Protein AF-A0A7W6FQC4-F1 (afdb_monomer_lite)

Secondary structure (DSSP, 8-state):
---------SSSS--HHHHHHHHHHHHHHHHHHHHHHHHT-SSHHHHHHHHHHHHHHHHHHHHHHHHHHHHHHHHHHTT-------------PPPP------------

Structure (mmCIF, N/CA/C/O backbone):
data_AF-A0A7W6FQC4-F1
#
_entry.id   AF-A0A7W6FQC4-F1
#
loop_
_atom_site.group_PDB
_atom_site.id
_atom_site.type_symbol
_atom_site.label_atom_id
_atom_site.label_alt_id
_atom_site.label_comp_id
_atom_site.label_asym_id
_atom_site.label_entity_id
_atom_site.label_seq_id
_atom_site.pdbx_PDB_ins_code
_atom_site.Cartn_x
_atom_site.Cartn_y
_atom_site.Cartn_z
_atom_site.occupancy
_atom_site.B_iso_or_equiv
_atom_site.auth_seq_id
_atom_site.auth_comp_id
_atom_site.auth_asym_id
_atom_site.auth_atom_id
_atom_site.pdbx_PDB_model_num
ATOM 1 N N . MET A 1 1 ? 23.935 5.008 31.920 1.00 37.59 1 MET A N 1
ATOM 2 C CA . MET A 1 1 ? 23.423 4.646 30.584 1.00 37.59 1 MET A CA 1
ATOM 3 C C . MET A 1 1 ? 21.930 4.906 30.594 1.00 37.59 1 MET A C 1
ATOM 5 O O . MET A 1 1 ? 21.218 4.186 31.278 1.00 37.59 1 MET A O 1
ATOM 9 N N . ALA A 1 2 ? 21.489 6.002 29.978 1.00 37.31 2 ALA A N 1
ATOM 10 C CA . ALA A 1 2 ? 20.084 6.397 29.945 1.00 37.31 2 ALA A CA 1
ATOM 11 C C . ALA A 1 2 ? 19.441 5.814 28.682 1.00 37.31 2 ALA A C 1
ATOM 13 O O . ALA A 1 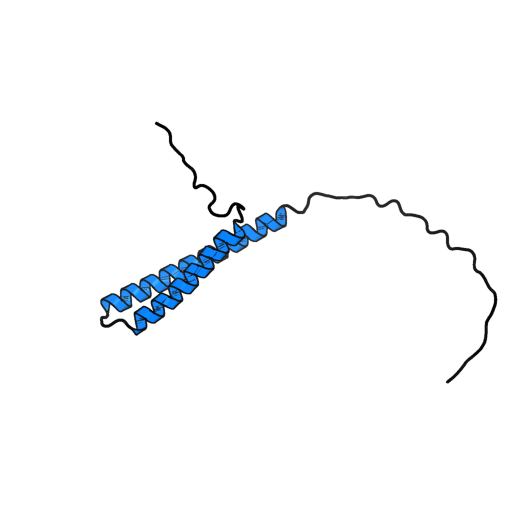2 ? 19.875 6.122 27.574 1.00 37.31 2 ALA A O 1
ATOM 14 N N . THR A 1 3 ? 18.451 4.944 28.851 1.00 44.88 3 THR A N 1
ATOM 15 C CA . THR A 1 3 ? 17.607 4.440 27.768 1.00 44.88 3 THR A CA 1
ATOM 16 C C . THR A 1 3 ? 16.222 5.065 27.866 1.00 44.88 3 THR A C 1
ATOM 18 O O . THR A 1 3 ? 15.688 5.219 28.960 1.00 44.88 3 THR A O 1
ATOM 21 N N . GLN A 1 4 ? 15.650 5.309 26.683 1.00 39.50 4 GLN A N 1
ATOM 22 C CA . GLN A 1 4 ? 14.265 5.698 26.385 1.00 39.50 4 GLN A CA 1
ATOM 23 C C . GLN A 1 4 ? 14.001 7.203 26.325 1.00 39.50 4 GLN A C 1
ATOM 25 O O . GLN A 1 4 ? 13.440 7.812 27.227 1.00 39.50 4 GLN A O 1
ATOM 30 N N . GLN A 1 5 ? 14.317 7.771 25.162 1.00 40.81 5 GLN A N 1
ATOM 31 C CA . GLN A 1 5 ? 13.566 8.897 24.625 1.00 40.81 5 GLN A CA 1
ATOM 32 C C . GLN A 1 5 ? 12.431 8.293 23.791 1.00 40.81 5 GLN A C 1
ATOM 34 O O . GLN A 1 5 ? 12.594 7.981 22.612 1.00 40.81 5 GLN A O 1
ATOM 39 N N . THR A 1 6 ? 11.317 7.996 24.46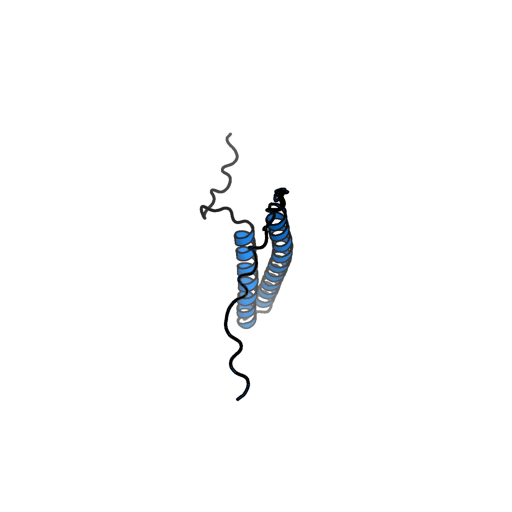0 1.00 46.59 6 THR A N 1
ATOM 40 C CA . THR A 1 6 ? 10.057 7.628 23.812 1.00 46.59 6 THR A CA 1
ATOM 41 C C . THR A 1 6 ? 9.670 8.744 22.849 1.00 46.59 6 THR A C 1
ATOM 43 O O . THR A 1 6 ? 9.804 9.926 23.170 1.00 46.59 6 THR A O 1
ATOM 46 N N . GLY A 1 7 ? 9.285 8.355 21.631 1.00 47.84 7 GLY A N 1
ATOM 47 C CA . GLY A 1 7 ? 8.974 9.260 20.532 1.00 47.84 7 GLY A CA 1
ATOM 48 C C . GLY A 1 7 ? 8.077 10.399 20.996 1.00 47.84 7 GLY A C 1
ATOM 49 O O . GLY A 1 7 ? 6.926 10.184 21.363 1.00 47.84 7 GLY A O 1
ATOM 50 N N . GLN A 1 8 ? 8.636 11.607 21.007 1.00 44.69 8 GLN A N 1
ATOM 51 C CA . GLN A 1 8 ? 7.890 12.824 21.281 1.00 44.69 8 GLN A CA 1
ATOM 52 C C . GLN A 1 8 ? 6.719 12.894 20.298 1.00 44.69 8 GLN A C 1
ATOM 54 O O . GLN A 1 8 ? 6.925 12.830 19.083 1.00 44.69 8 GLN A O 1
ATOM 59 N N . ALA A 1 9 ? 5.503 12.982 20.841 1.00 51.44 9 ALA A N 1
ATOM 60 C CA . ALA A 1 9 ? 4.258 13.085 20.095 1.00 51.44 9 ALA A CA 1
ATOM 61 C C . ALA A 1 9 ? 4.359 14.218 19.061 1.00 51.44 9 ALA A C 1
ATOM 63 O O . ALA A 1 9 ? 4.399 15.395 19.416 1.00 51.44 9 ALA A O 1
ATOM 64 N N . ARG A 1 10 ? 4.428 13.861 17.773 1.00 56.66 10 ARG A N 1
ATOM 65 C CA . ARG A 1 10 ? 4.610 14.817 16.669 1.00 56.66 10 ARG A CA 1
ATOM 66 C C . ARG A 1 10 ? 3.355 15.639 16.341 1.00 56.66 10 ARG A C 1
ATOM 68 O O . ARG A 1 10 ? 3.434 16.506 15.481 1.00 56.66 10 ARG A O 1
ATOM 75 N N . THR A 1 11 ? 2.234 15.418 17.028 1.00 55.06 11 THR A N 1
ATOM 76 C CA . THR A 1 11 ? 0.935 16.040 16.707 1.00 55.06 11 THR A CA 1
ATOM 77 C C . THR A 1 11 ? 0.233 16.704 17.897 1.00 55.06 11 THR A C 1
ATOM 79 O O . THR A 1 11 ? -0.785 17.355 17.703 1.00 55.06 11 THR A O 1
ATOM 82 N N . GLY A 1 12 ? 0.754 16.596 19.128 1.00 50.06 12 GLY A N 1
ATOM 83 C CA . GLY A 1 12 ? 0.171 17.258 20.310 1.00 50.06 12 GLY A CA 1
ATOM 84 C C . GLY A 1 12 ? -1.184 16.708 20.791 1.00 50.06 12 GLY A C 1
ATOM 85 O O . GLY A 1 12 ? -1.676 17.134 21.831 1.00 50.06 12 GLY A O 1
ATOM 86 N N . THR A 1 13 ? -1.774 15.731 20.104 1.00 51.31 13 THR A N 1
ATOM 87 C CA . THR A 1 13 ? -2.943 14.968 20.564 1.00 51.31 13 THR A CA 1
ATOM 88 C C . THR A 1 13 ? -2.713 13.514 20.175 1.00 51.31 13 THR A C 1
ATOM 90 O O . THR A 1 13 ? -2.528 13.212 18.999 1.00 51.31 13 THR A O 1
ATOM 93 N N . HIS A 1 14 ? -2.620 12.624 21.164 1.00 62.94 14 HIS A N 1
ATOM 94 C CA . HIS A 1 14 ? -2.482 11.190 20.918 1.00 62.94 14 HIS A CA 1
ATOM 95 C C . HIS A 1 14 ? -3.855 10.642 20.524 1.00 62.94 14 HIS A C 1
ATOM 97 O O . HIS A 1 14 ? -4.641 10.255 21.386 1.00 62.94 14 HIS A O 1
ATOM 103 N N . ASP A 1 15 ? -4.144 10.653 19.226 1.00 85.06 15 ASP A N 1
ATOM 104 C CA . ASP A 1 15 ? -5.320 10.013 18.649 1.00 85.06 15 ASP A CA 1
ATOM 105 C C . ASP A 1 15 ? -4.863 8.730 17.946 1.00 85.06 15 ASP A C 1
ATOM 107 O O . ASP A 1 15 ? -4.392 8.726 16.807 1.00 85.06 15 ASP A O 1
ATOM 111 N N . GLN A 1 16 ? -4.964 7.623 18.681 1.00 88.44 16 GLN A N 1
ATOM 112 C CA . GLN A 1 16 ? -4.562 6.312 18.186 1.00 88.44 16 GLN A CA 1
ATOM 113 C C . GLN A 1 16 ? -5.401 5.894 16.971 1.00 88.44 16 GLN A C 1
ATOM 115 O O . GLN A 1 16 ? -4.891 5.237 16.062 1.00 88.44 16 GLN A O 1
ATOM 120 N N . THR A 1 17 ? -6.677 6.281 16.941 1.00 92.50 17 THR A N 1
ATOM 121 C CA . THR A 1 17 ? -7.580 6.015 15.822 1.00 92.50 17 THR A CA 1
ATOM 122 C C . THR A 1 17 ? -7.100 6.759 14.576 1.00 92.50 17 THR A C 1
ATOM 124 O O . THR A 1 17 ? -6.940 6.136 13.522 1.00 92.50 17 THR A O 1
ATOM 127 N N . TYR A 1 18 ? -6.770 8.045 14.696 1.00 92.69 18 TYR A N 1
ATOM 128 C CA . TYR A 1 18 ? -6.190 8.851 13.621 1.00 92.69 18 TYR A CA 1
ATOM 129 C C . TYR A 1 18 ? -4.867 8.277 13.101 1.00 92.69 18 TYR A C 1
ATOM 131 O O . TYR A 1 18 ? -4.677 8.163 11.884 1.00 92.69 18 TYR A O 1
ATOM 139 N N . ASP A 1 19 ? -3.961 7.878 13.995 1.00 93.44 19 ASP A N 1
ATOM 140 C CA . ASP A 1 19 ? -2.666 7.309 13.611 1.00 93.44 19 ASP A CA 1
ATOM 141 C C . ASP A 1 19 ? -2.847 6.019 12.795 1.00 93.44 19 ASP A C 1
ATOM 143 O O . ASP A 1 19 ? -2.216 5.831 11.749 1.00 93.44 19 ASP A O 1
ATOM 147 N N . VAL A 1 20 ? -3.763 5.142 13.218 1.00 96.06 20 VAL A N 1
ATOM 148 C CA . VAL A 1 20 ? -4.065 3.897 12.498 1.00 96.06 20 VAL A CA 1
ATOM 149 C C . VAL A 1 20 ? -4.749 4.178 11.159 1.00 96.06 20 VAL A C 1
ATOM 151 O O . VAL A 1 20 ? -4.386 3.559 10.154 1.00 96.06 20 VAL A O 1
ATOM 154 N N . VAL A 1 21 ? -5.693 5.124 11.102 1.00 96.81 21 VAL A N 1
ATOM 155 C CA . VAL A 1 21 ? -6.320 5.561 9.841 1.00 96.81 21 VAL A CA 1
ATOM 156 C C . VAL A 1 21 ? -5.266 6.084 8.866 1.00 96.81 21 VAL A C 1
ATOM 158 O O . VAL A 1 21 ? -5.272 5.693 7.697 1.00 96.81 21 VAL A O 1
ATOM 161 N N . SER A 1 22 ? -4.323 6.895 9.347 1.00 97.06 22 SER A N 1
ATOM 162 C CA . SER A 1 22 ? -3.229 7.442 8.537 1.00 97.06 22 SER A CA 1
ATOM 163 C C . SER A 1 22 ? -2.355 6.333 7.944 1.00 97.06 22 SER A C 1
ATOM 165 O O . SER A 1 22 ? -2.039 6.359 6.753 1.00 97.06 22 SER A O 1
ATOM 167 N N . VAL A 1 23 ? -2.015 5.309 8.734 1.00 98.00 23 VAL A N 1
ATOM 168 C CA . VAL A 1 23 ? -1.266 4.139 8.243 1.00 98.00 23 VAL A CA 1
ATOM 169 C C . VAL A 1 23 ? -2.055 3.370 7.181 1.00 98.00 23 VAL A C 1
ATOM 171 O O . VAL A 1 23 ? -1.494 3.036 6.138 1.00 98.00 23 VAL A O 1
ATOM 174 N N . VAL A 1 24 ? -3.348 3.105 7.408 1.00 98.56 24 VAL A N 1
ATOM 175 C CA . VAL A 1 24 ? -4.199 2.397 6.432 1.00 98.56 24 VAL A CA 1
ATOM 176 C C . VAL A 1 24 ? -4.281 3.172 5.120 1.00 98.56 24 VAL A C 1
ATOM 178 O O . VAL A 1 24 ? -4.125 2.579 4.054 1.00 98.56 24 VAL A O 1
ATOM 181 N N . TYR A 1 25 ? -4.484 4.487 5.191 1.00 98.31 25 TYR A N 1
ATOM 182 C CA . TYR A 1 25 ? -4.521 5.355 4.019 1.00 98.31 25 TYR A CA 1
ATOM 183 C C . TYR A 1 25 ? -3.215 5.278 3.218 1.00 98.31 25 TYR A C 1
ATOM 185 O O . TYR A 1 25 ? -3.239 4.980 2.023 1.00 98.31 25 TYR A O 1
ATOM 193 N N . HIS A 1 26 ? -2.068 5.476 3.873 1.00 98.44 26 HIS A N 1
ATOM 194 C CA . HIS A 1 26 ? -0.773 5.450 3.193 1.00 98.44 26 HIS A CA 1
ATOM 195 C C . HIS A 1 26 ? -0.422 4.076 2.628 1.00 98.44 26 HIS A C 1
ATOM 197 O O . HIS A 1 26 ? 0.212 4.006 1.577 1.00 98.44 26 HIS A O 1
ATOM 203 N N . ALA A 1 27 ? -0.857 2.996 3.276 1.00 98.69 27 ALA A N 1
ATOM 204 C CA . ALA A 1 27 ? -0.683 1.653 2.747 1.00 98.69 27 ALA A CA 1
ATOM 205 C C . ALA A 1 27 ? -1.498 1.449 1.459 1.00 98.69 27 ALA A C 1
ATOM 207 O O . ALA A 1 27 ? -0.965 0.997 0.449 1.00 98.69 27 ALA A O 1
ATOM 208 N N . LEU A 1 28 ? -2.769 1.860 1.439 1.00 98.62 28 LEU A N 1
ATOM 209 C CA . LEU A 1 28 ? -3.600 1.763 0.233 1.00 98.62 28 LEU A CA 1
ATOM 210 C C . LEU A 1 28 ? -3.059 2.630 -0.912 1.00 98.62 28 LEU A C 1
ATOM 212 O O . LEU A 1 28 ? -2.924 2.135 -2.030 1.00 98.62 28 LEU A O 1
ATOM 216 N N . GLN A 1 29 ? -2.662 3.872 -0.622 1.00 98.69 29 GLN A N 1
ATOM 217 C CA . GLN A 1 29 ? -2.017 4.754 -1.601 1.00 98.69 29 GLN A CA 1
ATOM 218 C C . GLN A 1 29 ? -0.682 4.168 -2.094 1.00 98.69 29 GLN A C 1
ATOM 220 O O . GLN A 1 29 ? -0.343 4.253 -3.271 1.00 98.69 29 GLN A O 1
ATOM 225 N N . GLY A 1 30 ? 0.088 3.536 -1.205 1.00 98.56 30 GLY A N 1
ATOM 226 C CA . GLY A 1 30 ? 1.318 2.836 -1.562 1.00 98.56 30 GLY A CA 1
ATOM 227 C C . GLY A 1 30 ? 1.065 1.673 -2.519 1.00 98.56 30 GLY A C 1
ATOM 228 O O . GLY A 1 30 ? 1.812 1.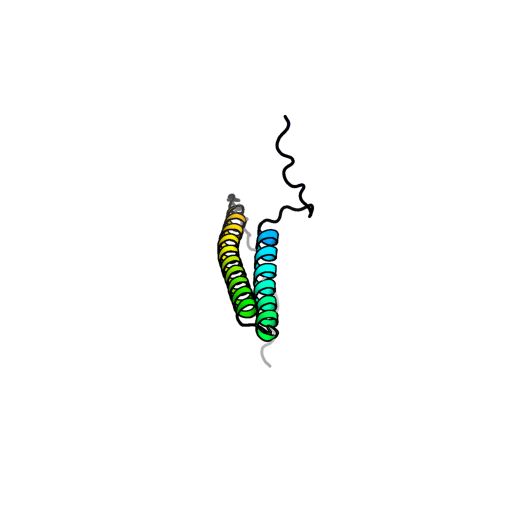506 -3.482 1.00 98.56 30 GLY A O 1
ATOM 229 N N . ALA A 1 31 ? 0.003 0.896 -2.291 1.00 98.69 31 ALA A N 1
ATOM 230 C CA . ALA A 1 31 ? -0.388 -0.195 -3.178 1.00 98.69 31 ALA A CA 1
ATOM 231 C C . ALA A 1 31 ? -0.800 0.310 -4.569 1.00 98.69 31 ALA A C 1
ATOM 233 O O . ALA A 1 31 ? -0.404 -0.300 -5.560 1.00 98.69 31 ALA A O 1
ATOM 234 N N . GLU A 1 32 ? -1.552 1.413 -4.643 1.00 98.50 32 GLU A N 1
ATOM 235 C CA . GLU A 1 32 ? -1.926 2.077 -5.900 1.00 98.50 32 GLU A CA 1
ATOM 236 C C . GLU A 1 32 ? -0.690 2.562 -6.667 1.00 98.50 32 GLU A C 1
ATOM 238 O O . GLU A 1 32 ? -0.505 2.186 -7.821 1.00 98.50 32 GLU A O 1
ATOM 243 N N . ASN A 1 33 ? 0.222 3.276 -6.001 1.00 98.50 33 ASN A N 1
ATOM 244 C CA . ASN A 1 33 ? 1.473 3.729 -6.616 1.00 98.50 33 ASN A CA 1
ATOM 245 C C . ASN A 1 33 ? 2.313 2.560 -7.152 1.00 98.50 33 ASN A C 1
ATOM 247 O O . ASN A 1 33 ? 2.900 2.657 -8.226 1.00 98.50 33 ASN A O 1
ATOM 251 N N . CYS A 1 34 ? 2.361 1.439 -6.423 1.00 98.56 34 CYS A N 1
ATOM 252 C CA . CYS A 1 34 ? 3.069 0.249 -6.890 1.00 98.56 34 CYS A CA 1
ATOM 253 C C . CYS A 1 34 ? 2.443 -0.344 -8.160 1.00 98.56 34 CYS A C 1
ATOM 255 O O . CYS A 1 34 ? 3.184 -0.897 -8.961 1.00 98.56 34 CYS A O 1
ATOM 257 N N . GLN A 1 35 ? 1.123 -0.232 -8.370 1.00 98.06 35 GLN A N 1
ATOM 258 C CA . GLN A 1 35 ? 0.506 -0.662 -9.632 1.00 98.06 35 GLN A CA 1
ATOM 259 C C . GLN A 1 35 ? 0.975 0.201 -10.806 1.00 98.06 35 GLN A C 1
ATOM 261 O O . GLN A 1 35 ? 1.383 -0.359 -11.815 1.00 98.06 35 GLN A O 1
ATOM 266 N N . THR A 1 36 ? 1.028 1.527 -10.645 1.00 98.38 36 THR A N 1
ATOM 267 C CA . THR A 1 36 ? 1.590 2.419 -11.675 1.00 98.38 36 THR A CA 1
ATOM 268 C C . THR A 1 36 ? 3.021 2.015 -12.034 1.00 98.38 36 THR A C 1
ATOM 270 O O . THR A 1 36 ? 3.370 1.917 -13.203 1.00 98.38 36 THR A O 1
ATOM 273 N N . TYR A 1 37 ? 3.847 1.685 -11.035 1.00 98.38 37 TYR A N 1
ATOM 274 C CA . TYR A 1 37 ? 5.212 1.219 -11.292 1.00 98.38 37 TYR A CA 1
ATOM 275 C C . TYR A 1 37 ? 5.274 -0.164 -11.948 1.00 98.38 37 TYR A C 1
ATOM 277 O O . TYR A 1 37 ? 6.205 -0.422 -12.708 1.00 98.38 37 TYR A O 1
ATOM 285 N N . CYS A 1 38 ? 4.315 -1.058 -11.679 1.00 98.06 38 CYS A N 1
ATOM 286 C CA . CYS A 1 38 ? 4.198 -2.318 -12.414 1.00 98.06 38 CYS A CA 1
ATOM 287 C C . CYS A 1 38 ? 3.932 -2.076 -13.902 1.00 98.06 38 CYS A C 1
ATOM 289 O O . CYS A 1 38 ? 4.530 -2.766 -14.727 1.00 98.06 38 CYS A O 1
ATOM 291 N N . ASP A 1 39 ? 3.055 -1.124 -14.224 1.00 97.62 39 ASP A N 1
ATOM 292 C CA . ASP A 1 39 ? 2.685 -0.787 -15.602 1.00 97.62 39 ASP A CA 1
ATOM 293 C C . ASP 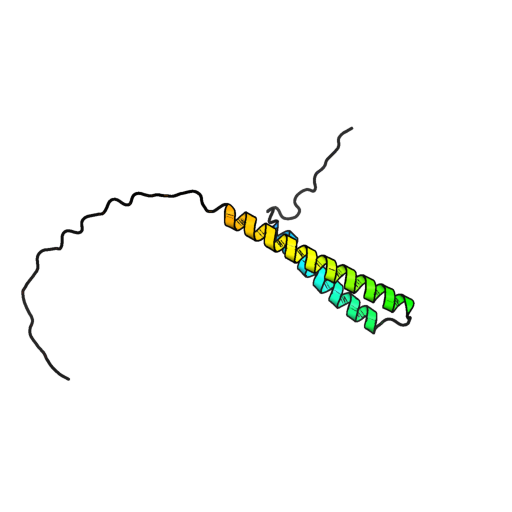A 1 39 ? 3.860 -0.150 -16.365 1.00 97.62 39 ASP A C 1
ATOM 295 O O . ASP A 1 39 ? 4.063 -0.439 -17.545 1.00 97.62 39 ASP A O 1
ATOM 299 N N . ASP A 1 40 ? 4.678 0.644 -15.669 1.00 98.31 40 ASP A N 1
ATOM 300 C CA . ASP A 1 40 ? 5.864 1.307 -16.226 1.00 98.31 40 ASP A CA 1
ATOM 301 C C . ASP A 1 40 ? 7.128 0.417 -16.239 1.00 98.31 40 ASP A C 1
ATOM 303 O O . ASP A 1 40 ? 8.182 0.827 -16.733 1.00 98.31 40 ASP A O 1
ATOM 307 N N . ALA A 1 41 ? 7.079 -0.794 -15.676 1.00 98.25 41 ALA A N 1
ATOM 308 C CA . ALA A 1 41 ? 8.264 -1.632 -15.508 1.00 98.25 41 ALA A CA 1
ATOM 309 C C . ALA A 1 41 ? 8.795 -2.189 -16.845 1.00 98.25 41 ALA A C 1
ATOM 311 O O . ALA A 1 41 ? 8.146 -2.990 -17.513 1.00 98.25 41 ALA A O 1
ATOM 312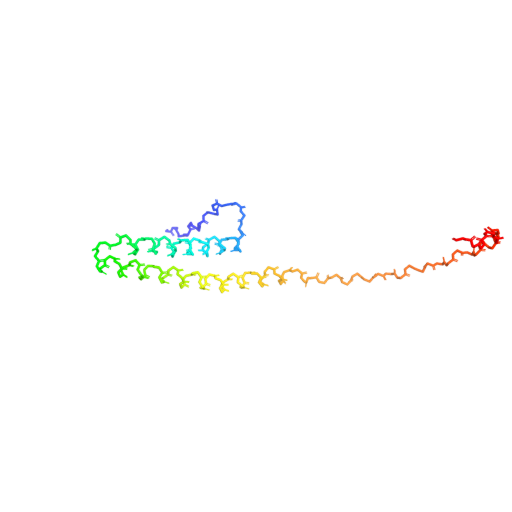 N N . GLU A 1 42 ? 10.047 -1.859 -17.181 1.00 98.25 42 GLU A N 1
ATOM 313 C CA . GLU A 1 42 ? 10.714 -2.348 -18.402 1.00 98.25 42 GLU A CA 1
ATOM 314 C C . GLU A 1 42 ? 11.186 -3.810 -18.309 1.00 98.25 42 GLU A C 1
ATOM 316 O O . GLU A 1 42 ? 11.455 -4.450 -19.327 1.00 98.25 42 GLU A O 1
ATOM 321 N N . THR A 1 43 ? 11.326 -4.347 -17.092 1.00 98.56 43 THR A N 1
ATOM 322 C CA . THR A 1 43 ? 11.837 -5.704 -16.857 1.00 98.56 43 THR A CA 1
ATOM 323 C C . THR A 1 43 ? 10.905 -6.519 -15.974 1.00 98.56 43 THR A C 1
ATOM 325 O O . THR A 1 43 ? 10.253 -6.006 -15.061 1.00 98.56 43 THR A O 1
ATOM 328 N N . ASP A 1 44 ? 10.902 -7.835 -16.194 1.00 98.19 44 ASP A N 1
ATOM 329 C CA . ASP A 1 44 ? 10.141 -8.770 -15.362 1.00 98.19 44 ASP A CA 1
ATOM 330 C C . ASP A 1 44 ? 10.594 -8.772 -13.897 1.00 98.19 44 ASP A C 1
ATOM 332 O O . ASP A 1 44 ? 9.786 -9.027 -13.005 1.00 98.19 44 ASP A O 1
ATOM 336 N N . GLU A 1 45 ? 11.872 -8.504 -13.626 1.00 98.50 45 GLU A N 1
ATOM 337 C CA . GLU A 1 45 ? 12.391 -8.433 -12.259 1.00 98.50 45 GLU A CA 1
ATOM 338 C C . GLU A 1 45 ? 11.820 -7.224 -11.510 1.00 98.50 45 GLU A C 1
ATOM 340 O O . GLU A 1 45 ? 11.289 -7.386 -10.408 1.00 98.50 45 GLU A O 1
ATOM 345 N N . ALA A 1 46 ? 11.849 -6.038 -12.129 1.00 98.50 46 ALA A N 1
ATOM 346 C CA . ALA A 1 46 ? 11.279 -4.825 -11.549 1.00 98.50 46 ALA A CA 1
ATOM 347 C C . ALA A 1 46 ? 9.766 -4.970 -11.332 1.00 98.50 46 ALA A C 1
ATOM 349 O O . ALA A 1 46 ? 9.272 -4.706 -10.234 1.00 98.50 46 ALA A O 1
ATOM 350 N N . ARG A 1 47 ? 9.043 -5.491 -12.332 1.00 98.69 47 ARG A N 1
ATOM 351 C CA . ARG A 1 47 ? 7.601 -5.752 -12.228 1.00 98.69 47 ARG A CA 1
ATOM 352 C C . ARG A 1 47 ? 7.270 -6.667 -11.049 1.00 98.69 47 ARG A C 1
ATOM 354 O O . ARG A 1 47 ? 6.411 -6.333 -10.240 1.00 98.69 47 ARG A O 1
ATOM 361 N N . ARG A 1 48 ? 7.991 -7.783 -10.889 1.00 98.69 48 ARG A N 1
ATOM 362 C CA . ARG A 1 48 ? 7.797 -8.708 -9.754 1.00 98.69 48 ARG A CA 1
ATOM 363 C C . ARG A 1 48 ? 8.074 -8.047 -8.408 1.00 98.69 48 ARG A C 1
ATOM 365 O O . ARG A 1 48 ? 7.380 -8.344 -7.439 1.00 98.69 48 ARG A O 1
ATOM 372 N N . PHE A 1 49 ? 9.081 -7.178 -8.327 1.00 98.69 49 PHE A N 1
ATOM 373 C CA . PHE A 1 49 ? 9.361 -6.422 -7.109 1.00 98.69 49 PHE A CA 1
ATOM 374 C C . PHE A 1 49 ? 8.205 -5.472 -6.758 1.00 98.69 49 PHE A C 1
ATOM 376 O O . PHE A 1 49 ? 7.758 -5.455 -5.611 1.00 98.69 49 PHE A O 1
ATOM 383 N N . PHE A 1 50 ? 7.665 -4.737 -7.733 1.00 98.69 50 PHE A N 1
ATOM 384 C CA . PHE A 1 50 ? 6.528 -3.838 -7.512 1.00 98.69 50 PHE A CA 1
ATOM 385 C C . PHE A 1 50 ? 5.231 -4.588 -7.189 1.00 98.69 50 PHE A C 1
ATOM 387 O O . PHE A 1 50 ? 4.486 -4.159 -6.309 1.00 98.69 50 PHE A O 1
ATOM 394 N N . GLU A 1 51 ? 4.993 -5.750 -7.802 1.00 98.69 51 GLU A N 1
ATOM 395 C CA . GLU A 1 51 ? 3.878 -6.638 -7.450 1.00 98.69 51 GLU A CA 1
ATOM 396 C C . GLU A 1 51 ? 3.973 -7.098 -5.985 1.00 98.69 51 GLU A C 1
ATOM 398 O O . GLU A 1 51 ? 2.989 -7.033 -5.242 1.00 98.69 51 GLU A O 1
ATOM 403 N N . GLN A 1 52 ? 5.165 -7.506 -5.536 1.00 98.75 52 GLN A N 1
ATOM 404 C CA . GLN A 1 52 ? 5.410 -7.882 -4.139 1.00 98.75 52 GLN A CA 1
ATOM 405 C C . GLN A 1 52 ? 5.218 -6.698 -3.188 1.00 98.75 52 GLN A C 1
ATOM 407 O O . GLN A 1 52 ? 4.589 -6.847 -2.139 1.00 98.75 52 GLN A O 1
ATOM 412 N N . ALA A 1 53 ? 5.721 -5.518 -3.558 1.00 98.62 53 ALA A N 1
ATOM 413 C CA . ALA A 1 53 ? 5.535 -4.301 -2.780 1.00 98.62 53 ALA A CA 1
ATOM 414 C C . ALA A 1 53 ? 4.045 -3.943 -2.660 1.00 98.62 53 ALA A C 1
ATOM 416 O O . ALA A 1 53 ? 3.566 -3.702 -1.552 1.00 98.62 53 ALA A O 1
ATOM 417 N N . ALA A 1 54 ? 3.289 -3.998 -3.760 1.00 98.75 54 ALA A N 1
ATOM 418 C CA . ALA A 1 54 ? 1.848 -3.765 -3.761 1.00 98.75 54 ALA A CA 1
ATOM 419 C C . ALA A 1 54 ? 1.114 -4.738 -2.829 1.00 98.75 54 ALA A C 1
ATOM 421 O O . ALA A 1 54 ? 0.239 -4.322 -2.067 1.00 98.75 54 ALA A O 1
ATOM 422 N N . GLN A 1 55 ? 1.485 -6.023 -2.853 1.00 98.81 55 GLN A N 1
ATOM 423 C CA . GLN A 1 55 ? 0.878 -7.023 -1.978 1.00 98.81 55 GLN A CA 1
ATOM 424 C C . GLN A 1 55 ? 1.184 -6.750 -0.501 1.00 98.81 55 GLN A C 1
ATOM 426 O O . GLN A 1 55 ? 0.267 -6.736 0.315 1.00 98.81 55 GLN A O 1
ATOM 431 N N . ALA A 1 56 ? 2.438 -6.444 -0.161 1.00 98.75 56 ALA A N 1
ATOM 432 C CA . ALA A 1 56 ? 2.821 -6.120 1.212 1.00 98.75 56 ALA A CA 1
ATOM 433 C C . ALA A 1 56 ? 2.065 -4.893 1.758 1.00 98.75 56 ALA A C 1
ATOM 435 O O . ALA A 1 56 ? 1.668 -4.869 2.925 1.00 98.75 56 ALA A O 1
ATOM 436 N N . GLN A 1 57 ? 1.823 -3.889 0.910 1.00 98.81 57 GLN A N 1
ATOM 437 C CA . GLN A 1 57 ? 1.020 -2.719 1.264 1.00 98.81 57 GLN A CA 1
ATOM 438 C C . GLN A 1 57 ? -0.459 -3.078 1.503 1.00 98.81 57 GLN A C 1
ATOM 440 O O . GLN A 1 57 ? -1.056 -2.611 2.474 1.00 98.81 57 GLN A O 1
ATOM 445 N N . ARG A 1 58 ? -1.051 -3.956 0.682 1.00 98.81 58 ARG A N 1
ATOM 446 C CA . ARG A 1 58 ? -2.425 -4.458 0.894 1.00 98.81 58 ARG A CA 1
ATOM 447 C C . ARG A 1 58 ? -2.548 -5.230 2.207 1.00 98.81 58 ARG A C 1
ATOM 449 O O . ARG A 1 58 ? -3.457 -4.957 2.989 1.00 98.81 58 ARG A O 1
ATOM 456 N N . ASP A 1 59 ? -1.591 -6.110 2.489 1.00 98.81 59 ASP A N 1
ATOM 457 C CA . ASP A 1 59 ? -1.556 -6.882 3.734 1.00 98.81 59 ASP A CA 1
ATOM 458 C C . ASP A 1 59 ? -1.437 -5.963 4.960 1.00 98.81 59 ASP A C 1
ATOM 460 O O . ASP A 1 59 ? -2.097 -6.174 5.984 1.00 98.81 59 ASP A O 1
ATOM 464 N N . LEU A 1 60 ? -0.620 -4.907 4.861 1.00 98.69 60 LEU A N 1
ATOM 465 C CA . LEU A 1 60 ? -0.505 -3.889 5.902 1.00 98.69 60 LEU A CA 1
ATOM 466 C C . LEU A 1 60 ? -1.824 -3.136 6.101 1.00 98.69 60 LEU A C 1
ATOM 468 O O . LEU A 1 60 ? -2.247 -2.956 7.244 1.00 98.69 60 LEU A O 1
ATOM 472 N N . ALA A 1 61 ? -2.494 -2.737 5.019 1.00 98.75 61 ALA A N 1
ATOM 473 C CA . ALA A 1 61 ? -3.782 -2.057 5.092 1.00 98.75 61 ALA A CA 1
ATOM 474 C C . ALA A 1 61 ? -4.847 -2.935 5.766 1.00 98.75 61 ALA A C 1
ATOM 476 O O . ALA A 1 61 ? -5.591 -2.457 6.623 1.00 98.75 61 ALA A O 1
ATOM 477 N N . ASP A 1 62 ? -4.905 -4.225 5.438 1.00 98.75 62 ASP A N 1
ATOM 478 C CA . ASP A 1 62 ? -5.880 -5.145 6.025 1.00 98.75 62 ASP A CA 1
ATOM 479 C C . ASP A 1 62 ? -5.621 -5.402 7.512 1.00 98.75 62 ASP A C 1
ATOM 481 O O . ASP A 1 62 ? -6.558 -5.372 8.318 1.00 98.75 62 ASP A O 1
ATOM 485 N N . ARG A 1 63 ? -4.354 -5.547 7.911 1.00 98.56 63 ARG A N 1
ATOM 486 C CA . ARG A 1 63 ? -3.969 -5.579 9.332 1.00 98.56 63 ARG A CA 1
ATOM 487 C C . ARG A 1 63 ? -4.319 -4.269 10.037 1.00 98.56 63 ARG A C 1
ATOM 489 O O . ARG A 1 63 ? -4.878 -4.300 11.131 1.00 98.56 63 ARG A O 1
ATOM 496 N N . GLY A 1 64 ? -4.063 -3.127 9.405 1.00 98.19 64 GLY A N 1
ATOM 497 C CA . GLY A 1 64 ? -4.424 -1.811 9.933 1.00 98.19 64 GLY A CA 1
ATOM 498 C C . GLY A 1 64 ? -5.931 -1.669 10.168 1.00 98.19 64 GLY A C 1
ATOM 499 O O . GLY A 1 64 ? -6.343 -1.226 11.236 1.00 98.19 64 GLY A O 1
ATOM 500 N N . LYS A 1 65 ? -6.776 -2.157 9.249 1.00 98.25 65 LYS A N 1
ATOM 501 C CA . LYS A 1 65 ? -8.242 -2.193 9.434 1.00 98.25 65 LYS A CA 1
ATOM 502 C C . LYS A 1 65 ? -8.662 -3.050 10.632 1.00 98.25 65 LYS A C 1
ATOM 504 O O . LYS A 1 65 ? -9.656 -2.739 11.285 1.00 98.25 65 LYS A O 1
ATOM 509 N N . GLN A 1 66 ? -7.951 -4.142 10.922 1.00 98.19 66 GLN A N 1
ATOM 510 C CA . GLN A 1 66 ? -8.229 -4.968 12.103 1.00 98.19 66 GLN A CA 1
ATOM 511 C C . GLN A 1 66 ? -7.882 -4.232 13.400 1.00 98.19 66 GLN A C 1
ATOM 513 O O . GLN A 1 66 ? -8.677 -4.270 14.338 1.00 98.19 66 GLN A O 1
ATOM 518 N N . VAL A 1 67 ? -6.746 -3.531 13.434 1.00 97.44 67 VAL A N 1
ATOM 519 C CA . VAL A 1 67 ? -6.348 -2.687 14.573 1.00 97.44 67 VAL A CA 1
ATOM 520 C C . VAL A 1 67 ? -7.339 -1.538 14.763 1.00 97.44 67 VAL A C 1
ATOM 522 O O . VAL A 1 67 ? -7.802 -1.318 15.875 1.00 97.44 67 VAL A O 1
ATOM 525 N N . LEU A 1 68 ? -7.765 -0.884 13.679 1.00 95.88 68 LEU A N 1
ATOM 526 C CA . LEU A 1 68 ? -8.746 0.202 13.727 1.00 95.88 68 LEU A CA 1
ATOM 527 C C . LEU A 1 68 ? -10.056 -0.238 14.391 1.00 95.88 68 LEU A C 1
ATOM 529 O O . LEU A 1 68 ? -10.594 0.460 15.245 1.00 95.88 68 LEU A O 1
ATOM 533 N N . LYS A 1 69 ? -10.545 -1.441 14.063 1.00 95.94 69 LYS A N 1
ATOM 534 C CA . LYS A 1 69 ? -11.726 -2.020 14.724 1.00 95.94 69 LYS A CA 1
ATOM 535 C C . LYS A 1 69 ? -11.539 -2.197 16.232 1.00 95.94 69 LYS A C 1
ATOM 537 O O . LYS A 1 69 ? -12.532 -2.194 16.950 1.00 95.94 69 LYS A O 1
ATOM 542 N N . GLN A 1 70 ? -10.316 -2.425 16.707 1.00 94.56 70 GLN A N 1
ATOM 543 C CA . GLN A 1 70 ? -10.022 -2.537 18.137 1.00 94.56 70 GLN A CA 1
ATOM 544 C C . GLN A 1 70 ? -9.973 -1.154 18.793 1.00 94.56 70 GLN A C 1
ATOM 546 O O . GLN A 1 70 ? -10.608 -0.984 19.827 1.00 94.56 70 GLN A O 1
ATOM 551 N N . CYS A 1 71 ? -9.320 -0.169 18.165 1.00 91.25 71 CYS A N 1
ATOM 552 C CA . CYS A 1 71 ? -9.288 1.218 18.648 1.00 91.25 71 CYS A CA 1
ATOM 553 C C . CYS A 1 71 ? -10.703 1.774 18.860 1.00 91.25 71 CYS A C 1
ATOM 555 O O . CYS A 1 71 ? -11.037 2.195 19.962 1.00 91.25 71 CYS A O 1
ATOM 557 N N . LEU A 1 72 ? -11.579 1.619 17.863 1.00 90.69 72 LEU A N 1
ATOM 558 C CA . LEU A 1 72 ? -12.966 2.089 17.941 1.00 90.69 72 LEU A CA 1
ATOM 559 C C . LEU A 1 72 ? -13.788 1.395 19.042 1.00 90.69 72 LEU A C 1
ATOM 561 O O . LEU A 1 72 ? -14.688 1.999 19.618 1.00 90.69 72 LEU A O 1
ATOM 565 N N . LYS A 1 73 ? -13.499 0.122 19.348 1.00 90.19 73 LYS A N 1
ATOM 566 C CA . LYS A 1 73 ? -14.153 -0.589 20.461 1.00 90.19 73 LYS A CA 1
ATOM 567 C C . LYS A 1 73 ? -13.695 -0.061 21.816 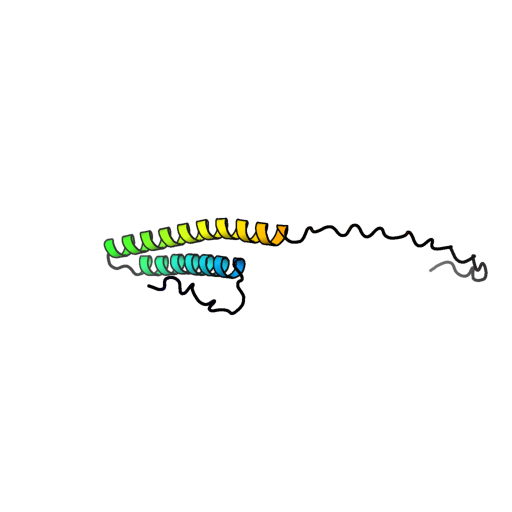1.00 90.19 73 LYS A C 1
ATOM 569 O O . LYS A 1 73 ? -14.515 0.024 22.723 1.00 90.19 73 LYS A O 1
ATOM 574 N N . SER A 1 74 ? -12.411 0.259 21.949 1.00 83.12 74 SER A N 1
ATOM 575 C CA . SER A 1 74 ? -11.851 0.811 23.183 1.00 83.12 74 SER A CA 1
ATOM 576 C C . SER A 1 74 ? -12.410 2.203 23.475 1.00 83.12 74 SER A C 1
ATOM 578 O O . SER A 1 74 ? -12.784 2.471 24.609 1.00 83.12 74 SER A O 1
ATOM 580 N N . GLU A 1 75 ? -12.549 3.052 22.455 1.00 75.88 75 GLU A N 1
ATOM 581 C CA . GLU A 1 75 ? -13.117 4.402 22.603 1.00 75.88 75 GLU A CA 1
ATOM 582 C C . GLU A 1 75 ? -14.623 4.379 22.913 1.00 75.88 75 GLU A C 1
ATOM 584 O O . GLU A 1 75 ? -15.111 5.199 23.683 1.00 75.88 75 GLU A O 1
ATOM 589 N N . ALA A 1 76 ? -15.370 3.403 22.382 1.00 68.62 76 ALA A N 1
ATOM 590 C CA . ALA A 1 76 ? -16.791 3.231 22.694 1.00 68.62 76 ALA A CA 1
ATOM 591 C C . ALA A 1 76 ? -17.057 2.646 24.100 1.00 68.62 76 ALA A C 1
ATOM 593 O O . ALA A 1 76 ? -18.167 2.773 24.613 1.00 68.62 76 ALA A O 1
ATOM 594 N N . GLY A 1 77 ? -16.068 1.985 24.714 1.00 57.53 77 GLY A N 1
ATOM 595 C CA . GLY A 1 77 ? -16.188 1.347 26.031 1.00 57.53 77 GLY A CA 1
ATOM 596 C C . GLY A 1 77 ? -15.945 2.274 27.227 1.00 57.53 77 GLY A C 1
ATOM 597 O O . GLY A 1 77 ? -16.280 1.898 28.346 1.00 57.53 77 GLY A O 1
ATOM 598 N N . ASP A 1 78 ? -15.401 3.471 27.002 1.00 54.62 78 ASP A N 1
ATOM 599 C CA . ASP A 1 78 ? -15.053 4.445 28.054 1.00 54.62 78 ASP A CA 1
ATOM 600 C C . ASP A 1 78 ? -16.224 5.387 28.422 1.00 54.62 78 ASP A C 1
ATOM 602 O O . ASP A 1 78 ? -16.131 6.194 29.340 1.00 54.62 78 ASP A O 1
ATOM 606 N N . GLY A 1 79 ? -17.364 5.277 27.723 1.00 48.78 79 GLY A N 1
ATOM 607 C CA . GLY A 1 79 ? -18.543 6.139 27.896 1.00 48.78 79 GLY A CA 1
ATOM 608 C C . GLY A 1 79 ? -19.692 5.562 28.734 1.00 48.78 79 GLY A C 1
ATOM 609 O O . GLY A 1 79 ? -20.760 6.166 28.773 1.00 48.78 79 GLY A O 1
ATOM 610 N N . ALA A 1 80 ? -19.521 4.402 29.375 1.00 46.88 80 ALA A N 1
ATOM 611 C CA . ALA A 1 80 ? -20.568 3.738 30.162 1.00 46.88 80 ALA A CA 1
ATOM 612 C C . ALA A 1 80 ? -20.234 3.718 31.665 1.00 46.88 80 ALA A C 1
ATOM 614 O O . ALA A 1 80 ? -20.167 2.660 32.286 1.00 46.88 80 ALA A O 1
ATOM 615 N N . ALA A 1 81 ? -20.011 4.896 32.250 1.00 49.38 81 ALA A N 1
ATOM 616 C CA . ALA A 1 81 ? -20.108 5.096 33.692 1.00 49.38 81 ALA A CA 1
ATOM 617 C C . ALA A 1 81 ? -21.466 5.745 33.991 1.00 49.38 81 ALA A C 1
ATOM 619 O O . ALA A 1 81 ? -21.643 6.949 33.841 1.00 49.38 81 ALA A O 1
ATOM 620 N N . ASP A 1 82 ? -22.424 4.873 34.296 1.00 48.44 82 ASP A N 1
ATOM 621 C CA . ASP A 1 82 ? -23.502 5.038 35.269 1.00 48.44 82 ASP A CA 1
ATOM 622 C C . ASP A 1 82 ? -23.881 6.484 35.647 1.00 48.44 82 ASP A C 1
ATOM 624 O O . ASP A 1 82 ? -23.204 7.173 36.409 1.00 48.44 82 ASP A O 1
ATOM 628 N N . SER A 1 83 ? -25.009 6.940 35.115 1.00 46.22 83 SER A N 1
ATOM 629 C CA . SER A 1 83 ? -25.795 8.013 35.716 1.00 46.22 83 SER A CA 1
ATOM 630 C C . SER A 1 83 ? -27.215 7.492 35.858 1.00 46.22 83 SER A C 1
ATOM 632 O O . SER A 1 83 ? -28.086 7.777 35.039 1.00 46.22 83 SER A O 1
ATOM 634 N N . GLU A 1 84 ? -27.434 6.684 36.892 1.00 50.38 84 GLU A N 1
ATOM 635 C CA . GLU A 1 84 ? -28.756 6.529 37.488 1.00 50.38 84 GLU A CA 1
ATOM 636 C C . GLU A 1 84 ? -29.075 7.831 38.245 1.00 50.38 84 GLU A C 1
ATOM 638 O O . GLU A 1 84 ? -28.963 7.917 39.465 1.00 50.38 84 GLU A O 1
ATOM 643 N N . GLU A 1 85 ? -29.421 8.898 37.514 1.00 48.66 85 GLU A N 1
ATOM 644 C CA . GLU A 1 85 ? -30.202 9.973 38.125 1.00 48.66 85 GLU A CA 1
ATOM 645 C C . GLU A 1 85 ? -31.617 9.427 38.342 1.00 48.66 85 GLU A C 1
ATOM 647 O O . GLU A 1 85 ? -32.397 9.259 37.399 1.00 48.66 85 GLU A O 1
ATOM 652 N N . GLU A 1 86 ? -31.945 9.131 39.600 1.00 47.72 86 GLU A N 1
ATOM 653 C CA . GLU A 1 86 ? -33.326 9.041 40.063 1.00 47.72 86 GLU A CA 1
ATOM 654 C C . GLU A 1 86 ? -34.012 10.390 39.798 1.00 47.72 86 GLU A C 1
ATOM 656 O O . GLU A 1 86 ? -33.945 11.329 40.590 1.00 47.72 86 GLU A O 1
ATOM 661 N N . GLY A 1 87 ? -34.666 10.500 38.644 1.00 46.84 87 GLY A N 1
ATOM 662 C CA . GLY A 1 87 ? -35.574 11.595 38.347 1.00 46.84 87 GLY A CA 1
ATOM 663 C C . GLY A 1 87 ? -36.805 11.502 39.244 1.00 46.84 87 GLY A C 1
ATOM 664 O O . GLY A 1 87 ? -37.733 10.747 38.955 1.00 46.84 87 GLY A O 1
ATOM 665 N N . GLU A 1 88 ? -36.807 12.285 40.323 1.00 51.59 88 GLU A N 1
ATOM 666 C CA . GLU A 1 88 ? -37.984 12.650 41.114 1.00 51.59 88 GLU A CA 1
ATOM 667 C C . GLU A 1 88 ? -39.143 12.990 40.158 1.00 51.59 88 GLU A C 1
ATOM 669 O O . GLU A 1 88 ? -39.083 13.943 39.375 1.00 51.59 88 GLU A O 1
ATOM 674 N N . ALA A 1 89 ? -40.207 12.188 40.193 1.00 52.97 89 ALA A N 1
ATOM 675 C CA . ALA A 1 89 ? -41.397 12.415 39.390 1.00 52.97 89 ALA A CA 1
ATOM 676 C C . ALA A 1 89 ? -42.092 13.701 39.860 1.00 52.97 89 ALA A C 1
ATOM 678 O O . ALA A 1 89 ? -42.882 13.689 40.806 1.00 52.97 89 ALA A O 1
ATOM 679 N N . VAL A 1 90 ? -41.815 14.816 39.183 1.00 58.47 90 VAL A N 1
ATOM 680 C CA . VAL A 1 90 ? -42.554 16.065 39.374 1.00 58.47 90 VAL A CA 1
ATOM 681 C C . VAL A 1 90 ? -44.014 15.789 39.019 1.00 58.47 90 VAL A C 1
ATOM 683 O O . VAL A 1 90 ? -44.369 15.626 37.850 1.00 58.47 90 VAL A O 1
ATOM 686 N N . ARG A 1 91 ? -44.874 15.697 40.039 1.00 51.97 91 ARG A N 1
ATOM 687 C CA . ARG A 1 91 ? -46.325 15.652 39.851 1.00 51.97 91 ARG A CA 1
ATOM 688 C C . ARG A 1 91 ? -46.757 16.959 39.200 1.00 51.97 91 ARG A C 1
ATOM 690 O O . ARG A 1 91 ? -46.793 18.001 39.846 1.00 51.97 91 ARG A O 1
ATOM 697 N N . PHE A 1 92 ? -47.075 16.888 37.915 1.00 50.03 92 PHE A N 1
ATOM 698 C CA . PHE A 1 92 ? -47.808 17.932 37.221 1.00 50.03 92 PHE A CA 1
ATOM 699 C C . PHE A 1 92 ? -49.268 17.853 37.682 1.00 50.03 92 PHE A C 1
ATOM 701 O O . PHE A 1 92 ? -50.022 16.991 37.230 1.00 50.03 92 PHE A O 1
ATOM 708 N N . GLU A 1 93 ? -49.641 18.694 38.647 1.00 54.25 93 GLU A N 1
ATOM 709 C CA . GLU A 1 93 ? -51.048 18.926 38.982 1.00 54.25 93 GLU A CA 1
ATOM 710 C C . GLU A 1 93 ? -51.712 19.566 37.748 1.00 54.25 93 GLU A C 1
ATOM 712 O O . GLU A 1 93 ? -51.235 20.607 37.288 1.00 54.25 93 GLU A O 1
ATOM 717 N N . PRO A 1 94 ? -52.755 18.960 37.153 1.00 54.75 94 PRO A N 1
ATOM 718 C CA . PRO A 1 94 ? -53.443 19.580 36.032 1.00 54.75 94 PRO A CA 1
ATOM 719 C C . PRO A 1 94 ? -54.158 20.844 36.518 1.00 54.75 94 PRO A C 1
ATOM 721 O O . PRO A 1 94 ? -54.976 20.778 37.438 1.00 54.75 94 PRO A O 1
ATOM 724 N N . ASP A 1 95 ? -53.856 21.984 35.893 1.00 53.12 95 ASP A N 1
ATOM 725 C CA . ASP A 1 95 ? -54.570 23.235 36.150 1.00 53.12 95 ASP A CA 1
ATOM 726 C C . ASP A 1 95 ? -56.086 23.030 35.964 1.00 53.12 95 ASP A C 1
ATOM 728 O O . ASP A 1 95 ? -56.513 22.392 34.991 1.00 53.12 95 ASP A O 1
ATOM 732 N N . PRO A 1 96 ? -56.923 23.543 36.885 1.00 51.56 96 PRO A N 1
ATOM 733 C CA . PRO A 1 96 ? -58.361 23.378 36.802 1.00 51.56 96 PRO A CA 1
ATOM 734 C C . PRO A 1 96 ? -58.910 24.076 35.554 1.00 51.56 96 PRO A C 1
ATOM 736 O O . PRO A 1 96 ? -58.686 25.260 35.313 1.00 51.56 96 PRO A O 1
ATOM 739 N N . ILE A 1 97 ? -59.642 23.275 34.787 1.00 49.16 97 ILE A N 1
ATOM 740 C CA . ILE A 1 97 ? -60.409 23.583 33.582 1.00 49.16 97 ILE A CA 1
ATOM 741 C C . ILE A 1 97 ? -61.032 24.990 33.650 1.00 49.16 97 ILE A C 1
ATOM 743 O O . ILE A 1 97 ? -61.914 25.248 34.467 1.00 49.16 97 ILE A O 1
ATOM 747 N N . LEU A 1 98 ? -60.605 25.886 32.754 1.00 50.56 98 LEU A N 1
ATOM 748 C CA . LEU A 1 98 ? -61.401 27.048 32.360 1.00 50.56 98 LEU A CA 1
ATOM 749 C C . LEU A 1 98 ? -62.345 26.602 31.241 1.00 50.56 98 LEU A C 1
ATOM 751 O O . LEU A 1 98 ? -62.036 26.712 30.056 1.00 50.56 98 LEU A O 1
ATOM 755 N N . ASP A 1 99 ? -63.487 26.051 31.643 1.00 50.69 99 ASP A N 1
ATOM 756 C CA . ASP A 1 99 ? -64.688 26.035 30.819 1.00 50.69 99 ASP A CA 1
ATOM 757 C C . ASP A 1 99 ? -65.170 27.487 30.710 1.00 50.69 99 ASP A C 1
ATOM 759 O O . ASP A 1 99 ? -65.796 27.977 31.646 1.00 50.69 99 ASP A O 1
ATOM 763 N N . ASP A 1 100 ? -64.862 28.182 29.611 1.00 47.34 100 ASP A N 1
ATOM 764 C CA . ASP A 1 100 ? -65.800 29.138 29.008 1.00 47.34 100 ASP A CA 1
ATOM 765 C C . ASP A 1 100 ? -65.368 29.559 27.591 1.00 47.34 100 ASP A C 1
ATOM 767 O O . ASP A 1 100 ? -64.201 29.833 27.330 1.00 47.34 100 ASP A O 1
ATOM 771 N N . GLU A 1 101 ? -66.356 29.638 26.697 1.00 49.38 101 GLU A N 1
ATOM 772 C CA . GLU A 1 101 ? -66.320 30.288 25.377 1.00 49.38 101 GLU A CA 1
ATOM 773 C C . GLU A 1 101 ? -65.345 29.754 24.301 1.00 49.38 101 GLU A C 1
ATOM 775 O O . GLU A 1 101 ? -64.209 30.186 24.149 1.00 49.38 101 GLU A O 1
ATOM 780 N N . LEU A 1 102 ? -65.851 28.927 23.380 1.00 49.75 102 LEU A N 1
ATOM 781 C CA . LEU A 1 102 ? -66.490 29.451 22.160 1.00 49.75 102 LEU A CA 1
ATOM 782 C C . LEU A 1 102 ? -66.828 28.292 21.208 1.00 49.75 102 LEU A C 1
ATOM 784 O O . LEU A 1 102 ? -66.072 27.897 20.319 1.00 49.75 102 LEU A O 1
ATOM 788 N N . ALA A 1 103 ? -68.036 27.764 21.369 1.00 53.06 103 ALA A N 1
ATOM 789 C CA . ALA A 1 103 ? -68.706 27.029 20.314 1.00 53.06 103 ALA A CA 1
ATOM 790 C C . ALA A 1 103 ? -69.098 27.996 19.175 1.00 53.06 103 ALA A C 1
ATOM 792 O O . ALA A 1 103 ? -70.186 28.556 19.195 1.00 53.06 103 ALA A O 1
ATOM 793 N N . ALA A 1 104 ? -68.222 28.188 18.187 1.00 52.16 104 ALA A N 1
ATOM 794 C CA . ALA A 1 104 ? -68.521 28.692 16.835 1.00 52.16 104 ALA A CA 1
ATOM 795 C C . ALA A 1 104 ? -67.214 28.605 16.018 1.00 52.16 104 ALA A C 1
ATOM 797 O O . ALA A 1 104 ? -66.212 29.163 16.427 1.00 52.16 104 ALA A O 1
ATOM 798 N N . SER A 1 105 ? -67.061 27.924 14.889 1.00 47.47 105 SER A N 1
ATOM 799 C CA . SER A 1 105 ? -68.007 27.534 13.861 1.00 47.47 105 SER A CA 1
ATOM 800 C C . SER A 1 105 ? -67.473 26.304 13.134 1.00 47.47 105 SER A C 1
ATOM 802 O O . SER A 1 105 ? -66.306 26.209 12.763 1.00 47.47 105 SER A O 1
ATOM 804 N N . ARG A 1 106 ? -68.403 25.385 12.896 1.00 49.09 106 ARG A N 1
ATOM 805 C CA . ARG A 1 106 ? -68.370 24.375 11.843 1.00 49.09 106 ARG A CA 1
ATOM 806 C C . ARG A 1 106 ? -67.956 24.969 10.488 1.00 49.09 106 ARG A C 1
ATOM 808 O O . ARG A 1 106 ? -68.381 26.068 10.155 1.00 49.09 106 ARG A O 1
ATOM 815 N N . SER A 1 107 ? -67.361 24.102 9.665 1.00 43.38 107 SER A N 1
ATOM 816 C CA . SER A 1 107 ? -67.544 24.049 8.208 1.00 43.38 107 SER A CA 1
ATOM 817 C C . SER A 1 107 ? -66.977 25.219 7.403 1.00 43.38 107 SER A C 1
ATOM 819 O O . SER A 1 107 ? -67.644 26.240 7.252 1.00 43.38 107 SER A O 1
ATOM 821 N N . HIS A 1 108 ? -65.846 24.982 6.738 1.00 43.91 108 HIS A N 1
ATOM 822 C CA . HIS A 1 108 ? -65.770 24.946 5.271 1.00 43.91 108 HIS A CA 1
ATOM 823 C C . HIS A 1 108 ? -64.565 24.109 4.840 1.00 43.91 108 HIS A C 1
ATOM 825 O O . HIS A 1 108 ? -63.495 24.275 5.463 1.00 43.91 108 HIS A O 1
#

pLDDT: mean 76.26, std 23.67, range [37.31, 98.81]

Sequence (108 aa):
MATQQTGQARTGTHDQTYDVVSVVYHALQGAENCQTYCDDAETDEARRFFEQAAQAQRDLADRGKQVLKQCLKSEAGDGAADSEEEGEAVRFEPDPILDDELAASRSH

Foldseek 3Di:
DDDDPDDDDPPPDPDVLVVLVVLLVVLQVQLVVLVVQLVVDPDPVSNVVSVVSSVVSVVSNVVSVVVSVVSVVVVVVVPDDDDPPPPDPDPPDDDDDPPDDDPDDDDD

Organism: NCBI:txid870476

Radius of gyration: 31.56 Å; chains: 1; bounding box: 92×39×60 Å